Protein AF-X1VXU7-F1 (afdb_monomer)

Structure (mmCIF, N/CA/C/O backbone):
data_AF-X1VXU7-F1
#
_entry.id   AF-X1VXU7-F1
#
loop_
_atom_site.group_PDB
_atom_site.id
_atom_site.type_symbol
_atom_site.label_atom_id
_atom_site.label_alt_id
_atom_site.label_comp_id
_atom_site.label_asym_id
_atom_site.label_entity_id
_atom_site.label_seq_id
_atom_site.pdbx_PDB_ins_code
_atom_site.Cartn_x
_atom_site.Cartn_y
_atom_site.Cartn_z
_atom_site.occupancy
_atom_site.B_iso_or_equiv
_atom_site.auth_seq_id
_atom_site.auth_comp_id
_ato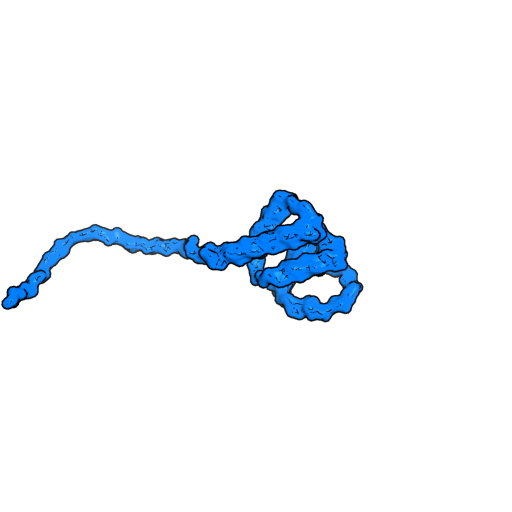m_site.auth_asym_id
_atom_site.auth_atom_id
_atom_site.pdbx_PDB_model_num
ATOM 1 N N . LEU A 1 1 ? -21.742 34.624 68.344 1.00 52.50 1 LEU A N 1
ATOM 2 C CA . LEU A 1 1 ? -20.771 34.185 67.316 1.00 52.50 1 LEU A CA 1
ATOM 3 C C . LEU A 1 1 ? -20.548 35.374 66.380 1.00 52.50 1 LEU A C 1
ATOM 5 O O . LEU A 1 1 ? -21.528 35.995 65.994 1.00 52.50 1 LEU A O 1
ATOM 9 N N . HIS A 1 2 ? -19.289 35.776 66.200 1.00 53.53 2 HIS A N 1
ATOM 10 C CA . HIS A 1 2 ? -18.826 37.089 65.709 1.00 53.53 2 HIS A CA 1
ATOM 11 C C . HIS A 1 2 ? -19.038 37.320 64.182 1.00 53.53 2 HIS A C 1
ATOM 13 O O . HIS A 1 2 ? -19.242 36.341 63.467 1.00 53.53 2 HIS A O 1
ATOM 19 N N . PRO A 1 3 ? -19.029 38.588 63.697 1.00 48.19 3 PRO A N 1
ATOM 20 C CA . PRO A 1 3 ? -19.583 39.028 62.402 1.00 48.19 3 PRO A CA 1
ATOM 21 C C . PRO A 1 3 ? -18.633 38.954 61.186 1.00 48.19 3 PRO A C 1
ATOM 23 O O . PRO A 1 3 ? -17.422 38.803 61.326 1.00 48.19 3 PRO A O 1
ATOM 26 N N . LEU A 1 4 ? -19.231 39.130 59.995 1.00 47.47 4 LEU A N 1
ATOM 27 C CA . LEU A 1 4 ? -18.593 39.347 58.687 1.00 47.47 4 LEU A CA 1
ATOM 28 C C . LEU A 1 4 ? -17.450 40.373 58.747 1.00 47.47 4 LEU A C 1
ATOM 30 O O . LEU A 1 4 ? -17.645 41.504 59.190 1.00 47.47 4 LEU A O 1
ATOM 34 N N . THR A 1 5 ? -16.299 40.000 58.187 1.00 54.25 5 THR A N 1
ATOM 35 C CA . THR A 1 5 ? -15.295 40.942 57.690 1.00 54.25 5 THR A CA 1
ATOM 36 C C . THR A 1 5 ? -14.653 40.375 56.424 1.00 54.25 5 THR A C 1
ATOM 38 O O . THR A 1 5 ? -14.038 39.312 56.429 1.00 54.25 5 THR A O 1
ATOM 41 N N . THR A 1 6 ? -14.844 41.074 55.313 1.00 55.06 6 THR A N 1
ATOM 42 C CA . THR A 1 6 ? -13.842 41.174 54.244 1.00 55.06 6 THR A CA 1
ATOM 43 C C . THR A 1 6 ? -13.079 42.466 54.510 1.00 55.06 6 THR A C 1
ATOM 45 O O . THR A 1 6 ? -13.725 43.431 54.935 1.00 55.06 6 THR A O 1
ATOM 48 N N .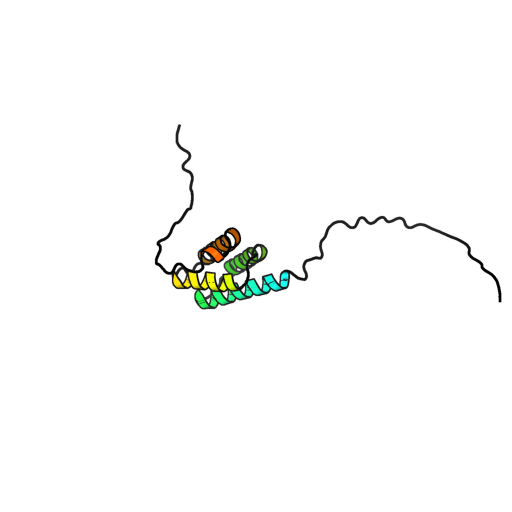 PRO A 1 7 ? -11.764 42.549 54.238 1.00 49.19 7 PRO A N 1
ATOM 49 C CA . PRO A 1 7 ? -11.399 43.365 53.069 1.00 49.19 7 PRO A CA 1
ATOM 50 C C . PRO A 1 7 ? -10.060 43.031 52.354 1.00 49.19 7 PRO A C 1
ATOM 52 O O . PRO A 1 7 ? -9.087 42.630 52.983 1.00 49.19 7 PRO A O 1
ATOM 55 N N . THR A 1 8 ? -10.035 43.375 51.052 1.00 37.12 8 THR A N 1
ATOM 56 C CA . THR A 1 8 ? -8.934 44.051 50.306 1.00 37.12 8 THR A CA 1
ATOM 57 C C . THR A 1 8 ? -7.739 43.195 49.835 1.00 37.12 8 THR A C 1
ATOM 59 O O . THR A 1 8 ? -6.981 42.672 50.639 1.00 37.12 8 THR A O 1
ATOM 62 N N . THR A 1 9 ? -7.616 42.923 48.519 1.00 48.09 9 THR A N 1
ATOM 63 C CA . THR A 1 9 ? -6.957 43.749 47.457 1.00 48.09 9 THR A CA 1
ATOM 64 C C . THR A 1 9 ? -5.455 43.892 47.713 1.00 48.09 9 THR A C 1
ATOM 66 O O . THR A 1 9 ? -5.072 44.393 48.759 1.00 48.09 9 THR A O 1
ATOM 69 N N . VAL A 1 10 ? -4.569 43.344 46.875 1.00 48.12 10 VAL A N 1
ATOM 70 C CA . VAL A 1 10 ? -3.905 43.904 45.665 1.00 48.12 10 VAL A CA 1
ATOM 71 C C . VAL A 1 10 ? -3.035 42.747 45.098 1.00 48.12 10 VAL A C 1
ATOM 73 O O . VAL A 1 10 ? -2.648 41.890 45.882 1.00 48.12 10 VAL A O 1
ATOM 76 N N . LYS A 1 11 ? -2.617 42.591 43.838 1.00 45.69 11 LYS A N 1
ATOM 77 C CA . LYS A 1 11 ? -2.386 43.445 42.663 1.00 45.69 11 LYS A CA 1
ATOM 78 C C . LYS A 1 11 ? -2.017 42.489 41.510 1.00 45.69 11 LYS A C 1
ATOM 80 O O . LYS A 1 11 ? -1.425 41.451 41.785 1.00 45.69 11 LYS A O 1
ATOM 85 N N . ASP A 1 12 ? -2.341 42.885 40.283 1.00 50.81 12 ASP A N 1
ATOM 86 C CA . ASP A 1 12 ? -1.601 42.622 39.040 1.00 50.81 12 ASP A CA 1
ATOM 87 C C . ASP A 1 12 ? -1.074 41.193 38.792 1.00 50.81 12 ASP A C 1
ATOM 89 O O . ASP A 1 12 ? -0.063 40.795 39.355 1.00 50.81 12 ASP A O 1
ATOM 93 N N . ILE A 1 13 ? -1.697 40.469 37.858 1.00 51.84 13 ILE A N 1
ATOM 94 C CA . ILE A 1 13 ? -1.006 39.890 36.692 1.00 51.84 13 ILE A CA 1
ATOM 95 C C . ILE A 1 13 ? -2.057 39.778 35.585 1.00 51.84 13 ILE A C 1
ATOM 97 O O . ILE A 1 13 ? -2.942 38.922 35.587 1.00 51.84 13 ILE A O 1
ATOM 101 N N . GLU A 1 14 ? -1.953 40.727 34.665 1.00 51.06 14 GLU A N 1
ATOM 102 C CA . GLU A 1 14 ? -2.402 40.611 33.291 1.00 51.06 14 GLU A CA 1
ATOM 103 C C . GLU A 1 14 ? -1.648 39.444 32.644 1.00 51.06 14 GLU A C 1
ATOM 105 O O . GLU A 1 14 ? -0.419 39.412 32.665 1.00 51.06 14 GLU A O 1
ATOM 110 N N . ALA A 1 15 ? -2.375 38.489 32.075 1.00 48.38 15 ALA A N 1
ATOM 111 C CA . ALA A 1 15 ? -1.904 37.701 30.944 1.00 48.38 15 ALA A CA 1
ATOM 112 C C . ALA A 1 15 ? -3.119 37.025 30.310 1.00 48.38 15 ALA A C 1
ATOM 114 O O . ALA A 1 15 ? -3.486 35.895 30.637 1.00 48.38 15 ALA A O 1
ATOM 115 N N . GLU A 1 16 ? -3.751 37.746 29.390 1.00 51.81 16 GLU A N 1
ATOM 116 C CA . GLU A 1 16 ? -4.362 37.103 28.237 1.00 51.81 16 GLU A CA 1
ATOM 117 C C . GLU A 1 16 ? -3.264 36.263 27.577 1.00 51.81 16 GLU A C 1
ATOM 119 O O . GLU A 1 16 ? -2.320 36.797 27.000 1.00 51.81 16 GLU A O 1
ATOM 124 N N . VAL A 1 17 ? -3.340 34.942 27.720 1.00 47.72 17 VAL A N 1
ATOM 125 C CA . VAL A 1 17 ? -2.623 34.050 26.814 1.00 47.72 17 VAL A CA 1
ATOM 126 C C . VAL A 1 17 ? -3.663 33.469 25.881 1.00 47.72 17 VAL A C 1
ATOM 128 O O . VAL A 1 17 ? -4.332 32.476 26.167 1.00 47.72 17 VAL A O 1
ATOM 131 N N . GLU A 1 18 ? -3.794 34.151 24.753 1.00 51.22 18 GLU A N 1
ATOM 132 C CA . GLU A 1 18 ? -4.178 33.565 23.484 1.00 51.22 18 GLU A CA 1
ATOM 133 C C . GLU A 1 18 ? -3.235 32.381 23.214 1.00 51.22 18 GLU A C 1
ATOM 135 O O . GLU A 1 18 ? -2.097 32.550 22.783 1.00 51.22 18 GLU A O 1
ATOM 140 N N . VAL A 1 19 ? -3.661 31.164 23.570 1.00 49.31 19 VAL A N 1
ATOM 141 C CA . VAL A 1 19 ? -2.909 29.953 23.225 1.00 49.31 19 VAL A CA 1
ATOM 142 C C . VAL A 1 19 ? -3.324 29.538 21.822 1.00 49.31 19 VAL A C 1
ATOM 144 O O . VAL A 1 19 ? -4.313 28.834 21.607 1.00 49.31 19 VAL A O 1
ATOM 147 N N . GLU A 1 20 ? -2.535 30.023 20.872 1.00 47.56 20 GLU A N 1
ATOM 148 C CA . GLU A 1 20 ? -2.446 29.551 19.500 1.00 47.56 20 GLU A CA 1
ATOM 149 C C . GLU A 1 20 ? -2.403 28.010 19.407 1.00 47.56 20 GLU A C 1
ATOM 151 O O . GLU A 1 20 ? -1.675 27.326 20.125 1.00 47.56 20 GLU A O 1
ATOM 156 N N . GLY A 1 21 ? -3.136 27.468 18.429 1.00 43.81 21 GLY A N 1
ATOM 157 C CA . GLY A 1 21 ? -2.637 26.366 17.601 1.00 43.81 21 GLY A CA 1
ATOM 158 C C . GLY A 1 21 ? -2.561 24.958 18.208 1.00 43.81 21 GLY A C 1
ATOM 159 O O . GLY A 1 21 ? -1.484 24.411 18.382 1.00 43.81 21 GLY A O 1
ATOM 160 N N . ASN A 1 22 ? -3.715 24.319 18.410 1.00 48.75 22 ASN A N 1
ATOM 161 C CA . ASN A 1 22 ? -4.049 22.926 18.035 1.00 48.75 22 ASN A CA 1
ATOM 162 C C . ASN A 1 22 ? -2.903 21.899 17.750 1.00 48.75 22 ASN A C 1
ATOM 164 O O . ASN A 1 22 ? -2.902 21.265 16.694 1.00 48.75 22 ASN A O 1
ATOM 168 N N . ALA A 1 23 ? -1.957 21.672 18.670 1.00 53.94 23 ALA A N 1
ATOM 169 C CA . ALA A 1 23 ? -0.807 20.775 18.441 1.00 53.94 23 ALA A CA 1
ATOM 170 C C . ALA A 1 23 ? -0.856 19.406 19.160 1.00 53.94 23 ALA A C 1
ATOM 172 O O . ALA A 1 23 ? 0.112 18.654 19.088 1.00 53.94 23 ALA A O 1
ATOM 173 N N . LEU A 1 24 ? -1.950 19.025 19.838 1.00 47.97 24 LEU A N 1
ATOM 174 C CA . LEU A 1 24 ? -1.964 17.832 20.717 1.00 47.97 24 LEU A CA 1
ATOM 175 C C . LEU A 1 24 ? -3.071 16.798 20.432 1.00 47.97 24 LEU A C 1
ATOM 177 O O . LEU A 1 24 ? -3.474 16.052 21.320 1.00 47.97 24 LEU A O 1
ATOM 181 N N . ARG A 1 25 ? -3.550 16.681 19.187 1.00 52.47 25 ARG A N 1
ATOM 182 C CA . ARG A 1 25 ? -4.564 15.668 18.809 1.00 52.47 25 ARG A CA 1
ATOM 183 C C . ARG A 1 25 ? -3.976 14.345 18.264 1.00 52.47 25 ARG A C 1
ATOM 185 O O . ARG A 1 25 ? -4.703 13.552 17.675 1.00 52.47 25 ARG A O 1
ATOM 192 N N . ASN A 1 26 ? -2.683 14.077 18.473 1.00 52.72 26 ASN A N 1
ATOM 193 C CA . ASN A 1 26 ? -1.947 12.971 17.827 1.00 52.72 26 ASN A CA 1
ATOM 194 C C . ASN A 1 26 ? -1.838 11.661 18.638 1.00 52.72 26 ASN A C 1
ATOM 196 O O . ASN A 1 26 ? -1.018 10.811 18.312 1.00 52.72 26 ASN A O 1
ATOM 200 N N . GLY A 1 27 ? -2.664 11.446 19.666 1.00 52.12 27 GLY A N 1
ATOM 201 C CA . GLY A 1 27 ? -2.662 10.174 20.412 1.00 52.12 27 GLY A CA 1
ATOM 202 C C . GLY A 1 27 ? -3.452 9.033 19.751 1.00 52.12 27 GLY A C 1
ATOM 203 O O . GLY A 1 27 ? -3.176 7.868 20.008 1.00 52.12 27 GLY A O 1
ATOM 204 N N . VAL A 1 28 ? -4.439 9.344 18.901 1.00 54.59 28 VAL A N 1
ATOM 205 C CA . VAL A 1 28 ? -5.429 8.350 18.423 1.00 54.59 28 VAL A CA 1
ATOM 206 C C . VAL A 1 28 ? -5.159 7.874 16.990 1.00 54.59 28 VAL A C 1
ATOM 208 O O . VAL A 1 28 ? -5.528 6.761 16.635 1.00 54.59 28 VAL A O 1
ATOM 211 N N . THR A 1 29 ? -4.492 8.676 16.158 1.00 56.28 29 THR A N 1
ATOM 212 C CA . THR A 1 29 ? -4.214 8.333 14.750 1.00 56.28 29 THR A CA 1
ATOM 213 C C . THR A 1 29 ? -2.907 7.562 14.546 1.00 56.28 29 THR A C 1
ATOM 215 O O . THR A 1 29 ? -2.791 6.845 13.554 1.00 56.28 29 THR A O 1
ATOM 218 N N . SER A 1 30 ? -1.945 7.664 15.474 1.00 58.62 30 SER A N 1
ATOM 219 C CA . SER A 1 30 ? -0.641 6.978 15.363 1.00 58.62 30 SER A CA 1
ATOM 220 C C . SER A 1 30 ? -0.783 5.457 15.414 1.00 58.62 30 SER A C 1
ATOM 222 O O . SER A 1 30 ? -0.202 4.754 14.592 1.00 58.62 30 SER A O 1
ATOM 224 N N . VAL A 1 31 ? -1.647 4.956 16.304 1.00 67.19 31 VAL A N 1
ATOM 225 C CA . VAL A 1 31 ? -1.864 3.513 16.508 1.00 67.19 31 VAL A CA 1
ATOM 226 C C . VAL A 1 31 ? -2.326 2.830 15.216 1.00 67.19 31 VAL A C 1
ATOM 228 O O . VAL A 1 31 ? -1.891 1.727 14.891 1.00 67.19 31 VAL A O 1
ATOM 231 N N . THR A 1 32 ? -3.173 3.500 14.434 1.00 82.06 32 THR A N 1
ATOM 232 C CA . THR A 1 32 ? -3.676 2.958 13.168 1.00 82.06 32 THR A CA 1
ATOM 233 C C . THR A 1 32 ? -2.617 2.999 12.066 1.00 82.06 32 THR A C 1
ATOM 235 O O . THR A 1 32 ? -2.527 2.067 11.271 1.00 82.06 32 THR A O 1
ATOM 238 N N . ALA A 1 33 ? -1.798 4.054 12.022 1.00 86.75 33 ALA A N 1
ATOM 239 C CA . ALA A 1 33 ? -0.716 4.193 11.051 1.00 86.75 33 ALA A CA 1
ATOM 240 C C . ALA A 1 33 ? 0.370 3.121 11.254 1.00 86.75 33 ALA A C 1
ATOM 242 O O . ALA A 1 33 ? 0.775 2.452 10.307 1.00 86.75 33 ALA A O 1
ATOM 243 N N . GLU A 1 34 ? 0.799 2.905 12.494 1.00 88.81 34 GLU A N 1
ATOM 244 C CA . GLU A 1 34 ? 1.790 1.879 12.841 1.00 88.81 34 GLU A CA 1
ATOM 245 C C . GLU A 1 34 ? 1.308 0.472 12.463 1.00 88.81 34 GLU A C 1
ATOM 247 O O . GLU A 1 34 ? 2.060 -0.295 11.861 1.00 88.81 34 GLU A O 1
ATOM 252 N N . ALA A 1 35 ? 0.035 0.160 12.733 1.00 90.62 35 ALA A N 1
ATOM 253 C CA . ALA A 1 35 ? -0.574 -1.110 12.343 1.00 90.62 35 ALA A CA 1
ATOM 254 C C . ALA A 1 35 ? -0.620 -1.293 10.817 1.00 90.62 35 ALA A C 1
ATOM 256 O O . ALA A 1 35 ? -0.300 -2.367 10.311 1.00 90.62 35 ALA A O 1
ATOM 257 N N . VAL A 1 36 ? -0.972 -0.240 10.072 1.00 93.00 36 VAL A N 1
ATOM 258 C CA . VAL A 1 36 ? -0.976 -0.254 8.602 1.00 93.00 36 VAL A CA 1
ATOM 259 C C . VAL A 1 36 ? 0.435 -0.454 8.044 1.00 93.00 36 VAL A C 1
ATOM 261 O O . VAL A 1 36 ? 0.625 -1.261 7.136 1.00 93.00 36 VAL A O 1
ATOM 264 N N . LEU A 1 37 ? 1.437 0.232 8.598 1.00 94.19 37 LEU A N 1
ATOM 265 C CA . LEU A 1 37 ? 2.830 0.085 8.180 1.00 94.19 37 LEU A CA 1
ATOM 266 C C . LEU A 1 37 ? 3.347 -1.337 8.431 1.00 94.19 37 LEU A C 1
ATOM 268 O O . LEU A 1 37 ? 3.983 -1.915 7.550 1.00 94.19 37 LEU A O 1
ATOM 272 N N . ALA A 1 38 ? 3.061 -1.891 9.613 1.00 94.00 38 ALA A N 1
ATOM 273 C CA . ALA A 1 38 ? 3.422 -3.260 9.961 1.00 94.00 38 ALA A CA 1
ATOM 274 C C . ALA A 1 38 ? 2.776 -4.269 9.002 1.00 94.00 38 ALA A C 1
ATOM 276 O O . ALA A 1 38 ? 3.455 -5.169 8.516 1.00 94.00 38 ALA A O 1
ATOM 277 N N . GLU A 1 39 ? 1.498 -4.082 8.663 1.00 95.00 39 GLU A N 1
ATOM 278 C CA . GLU A 1 3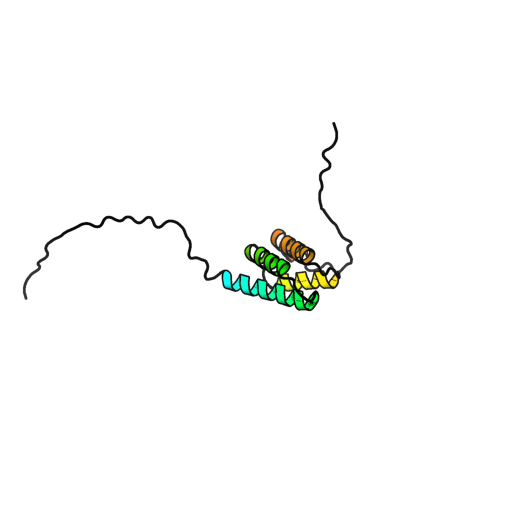9 ? 0.802 -4.949 7.712 1.00 95.00 39 GLU A CA 1
ATOM 279 C C . GLU A 1 39 ? 1.422 -4.882 6.307 1.00 95.00 39 GLU A C 1
ATOM 281 O O . GLU A 1 39 ? 1.671 -5.920 5.696 1.00 95.00 39 GLU A O 1
ATOM 286 N N . ILE A 1 40 ? 1.725 -3.678 5.802 1.00 94.69 40 ILE A N 1
ATOM 287 C CA . ILE A 1 40 ? 2.379 -3.502 4.494 1.00 94.69 40 ILE A CA 1
ATOM 288 C C . ILE A 1 40 ? 3.747 -4.192 4.478 1.00 94.69 40 ILE A C 1
ATOM 290 O O . ILE A 1 40 ? 4.069 -4.880 3.511 1.00 94.69 40 ILE A O 1
ATOM 294 N N . ALA A 1 41 ? 4.550 -4.014 5.531 1.00 94.44 41 ALA A N 1
ATOM 295 C CA . ALA A 1 41 ? 5.871 -4.626 5.632 1.00 94.44 41 ALA A CA 1
ATOM 296 C C . ALA A 1 41 ? 5.778 -6.159 5.670 1.00 94.44 41 ALA A C 1
ATOM 298 O O . ALA A 1 41 ? 6.452 -6.822 4.882 1.00 94.44 41 ALA A O 1
ATOM 299 N N . ASN A 1 42 ? 4.889 -6.709 6.503 1.00 95.00 42 ASN A N 1
ATOM 300 C CA . ASN A 1 42 ? 4.664 -8.150 6.608 1.00 95.00 42 ASN A CA 1
ATOM 301 C C . ASN A 1 42 ? 4.241 -8.751 5.261 1.00 95.00 42 ASN A C 1
ATOM 303 O O . ASN A 1 42 ? 4.867 -9.693 4.778 1.00 95.00 42 ASN A O 1
ATOM 307 N N . LEU A 1 43 ? 3.225 -8.171 4.612 1.00 94.94 43 LEU A N 1
ATOM 308 C CA . LEU A 1 43 ? 2.734 -8.654 3.318 1.00 94.94 43 LEU A CA 1
ATOM 309 C C . LEU A 1 43 ? 3.782 -8.503 2.214 1.00 94.94 43 LEU A C 1
ATOM 311 O O . LEU A 1 43 ? 3.868 -9.352 1.325 1.00 94.94 43 LEU A O 1
ATOM 315 N N . HIS A 1 44 ? 4.591 -7.446 2.252 1.00 94.56 44 HIS A N 1
ATOM 316 C CA . HIS A 1 44 ? 5.684 -7.281 1.306 1.00 94.56 44 HIS A CA 1
ATOM 317 C C . HIS A 1 44 ? 6.737 -8.376 1.477 1.00 94.56 44 HIS A C 1
ATOM 319 O O . HIS A 1 44 ? 7.137 -8.994 0.492 1.00 94.56 44 HIS A O 1
ATOM 325 N N . GLU A 1 45 ? 7.189 -8.627 2.701 1.00 93.31 45 GLU A N 1
ATOM 326 C CA . GLU A 1 45 ? 8.206 -9.644 2.969 1.00 93.31 45 GLU A CA 1
ATOM 327 C C . GLU A 1 45 ? 7.709 -11.054 2.642 1.00 93.31 45 GLU A C 1
ATOM 329 O O . GLU A 1 45 ? 8.438 -11.820 2.009 1.00 93.31 45 GLU A O 1
ATOM 334 N N . GLU A 1 46 ? 6.452 -11.364 2.968 1.00 93.56 46 GLU A N 1
ATOM 335 C CA . GLU A 1 46 ? 5.821 -12.651 2.661 1.00 93.56 46 GLU A CA 1
ATOM 336 C C . GLU A 1 46 ? 5.700 -12.899 1.147 1.00 93.56 46 GLU A C 1
ATOM 338 O O . GLU A 1 46 ? 5.986 -13.996 0.667 1.00 93.56 46 GLU A O 1
ATOM 343 N N . ASN A 1 47 ? 5.303 -11.883 0.371 1.00 92.25 47 ASN A N 1
ATOM 344 C CA . ASN A 1 47 ? 4.964 -12.065 -1.044 1.00 92.25 47 ASN A CA 1
ATOM 345 C C . ASN A 1 47 ? 6.102 -11.706 -2.012 1.00 92.25 47 ASN A C 1
ATOM 347 O O . ASN A 1 47 ? 6.254 -12.326 -3.072 1.00 92.25 47 ASN A O 1
ATOM 351 N N . PHE A 1 48 ? 6.872 -10.663 -1.704 1.00 90.31 48 PHE A N 1
ATOM 352 C CA . PHE A 1 48 ? 7.883 -10.077 -2.594 1.00 90.31 48 PHE A CA 1
ATOM 353 C C . PHE A 1 48 ? 9.316 -10.314 -2.098 1.00 90.31 48 PHE A C 1
ATOM 355 O O . PHE A 1 48 ? 10.249 -10.210 -2.897 1.00 90.31 48 PHE A O 1
ATOM 362 N N . GLY A 1 49 ? 9.492 -10.701 -0.832 1.00 88.12 49 GLY A N 1
ATOM 363 C CA . GLY A 1 49 ? 10.788 -10.972 -0.219 1.00 88.12 49 GLY A CA 1
ATOM 364 C C . GLY A 1 49 ? 11.422 -9.731 0.411 1.00 88.12 49 GLY A C 1
ATOM 365 O O . GLY A 1 49 ? 10.737 -8.776 0.778 1.00 88.12 49 GLY A O 1
ATOM 366 N N . ILE A 1 50 ? 12.753 -9.760 0.552 1.00 86.94 50 ILE A N 1
ATOM 367 C CA . ILE A 1 50 ? 13.519 -8.785 1.344 1.00 86.94 50 ILE A CA 1
ATOM 368 C C . ILE A 1 50 ? 13.197 -7.344 0.927 1.00 86.94 50 ILE A C 1
ATOM 370 O O . ILE A 1 50 ? 13.389 -6.944 -0.224 1.00 86.94 50 ILE A O 1
ATOM 374 N N . MET A 1 51 ? 12.749 -6.551 1.900 1.00 88.25 51 MET A N 1
ATOM 375 C CA . MET A 1 51 ? 12.489 -5.127 1.737 1.00 88.25 51 MET A CA 1
ATOM 376 C C . MET A 1 51 ? 13.787 -4.312 1.830 1.00 88.25 51 MET A C 1
ATOM 378 O O . MET A 1 51 ? 14.644 -4.556 2.678 1.00 88.25 51 MET A O 1
ATOM 382 N N . THR A 1 52 ? 13.924 -3.293 0.977 1.00 90.50 52 THR A N 1
ATOM 383 C CA . THR A 1 52 ? 15.033 -2.332 1.060 1.00 90.50 52 THR A CA 1
ATOM 384 C C . THR A 1 52 ? 14.690 -1.160 1.990 1.00 90.50 52 THR A C 1
ATOM 386 O O . THR A 1 52 ? 13.522 -0.772 2.075 1.00 90.50 52 THR A O 1
ATOM 389 N N . PRO A 1 53 ? 15.681 -0.512 2.635 1.00 89.50 53 PRO A N 1
ATOM 390 C CA . PRO A 1 53 ? 15.427 0.637 3.512 1.00 89.50 53 PRO A CA 1
ATOM 391 C C . PRO A 1 53 ? 14.681 1.791 2.824 1.00 89.50 53 PRO A C 1
ATOM 393 O O . PRO A 1 53 ? 13.777 2.380 3.403 1.00 89.50 53 PRO A O 1
ATOM 396 N N . ILE A 1 54 ? 14.997 2.069 1.554 1.00 92.69 54 ILE A N 1
ATOM 397 C CA . ILE A 1 54 ? 14.320 3.106 0.751 1.00 92.69 54 ILE A CA 1
ATOM 398 C C . ILE A 1 54 ? 12.831 2.791 0.585 1.00 92.69 54 ILE A C 1
ATOM 400 O O . ILE A 1 54 ? 11.998 3.694 0.557 1.00 92.69 54 ILE A O 1
ATOM 404 N N . LEU A 1 55 ? 12.487 1.511 0.453 1.00 91.50 55 LEU A N 1
ATOM 405 C CA . LEU A 1 55 ? 11.103 1.095 0.309 1.00 91.50 55 LEU A CA 1
ATOM 406 C C . LEU A 1 55 ? 10.334 1.221 1.631 1.00 91.50 55 LEU A C 1
ATOM 408 O O . LEU A 1 55 ? 9.185 1.650 1.618 1.00 91.50 55 LEU A O 1
ATOM 412 N N . SER A 1 56 ? 10.992 0.958 2.763 1.00 91.38 56 SER A N 1
ATOM 413 C CA . SER A 1 56 ? 10.419 1.195 4.093 1.00 91.38 56 SER A CA 1
ATOM 414 C C . SER A 1 56 ? 10.026 2.663 4.298 1.00 91.38 56 SER A C 1
ATOM 416 O O . SER A 1 56 ? 8.933 2.945 4.789 1.00 91.38 56 SER A O 1
ATOM 418 N N . GLU A 1 57 ? 10.867 3.607 3.860 1.00 93.69 57 GLU A N 1
ATOM 419 C CA . GLU A 1 57 ? 10.533 5.038 3.914 1.00 93.69 57 GLU A CA 1
ATOM 420 C C . GLU A 1 57 ? 9.303 5.372 3.057 1.00 93.69 57 GLU A C 1
ATOM 422 O O . GLU A 1 57 ? 8.403 6.073 3.517 1.00 93.69 57 GLU A O 1
ATOM 427 N N . LYS A 1 58 ? 9.188 4.784 1.858 1.00 93.81 58 LYS A N 1
ATOM 428 C CA . LYS A 1 58 ? 7.994 4.955 1.013 1.00 93.81 58 LYS A CA 1
ATOM 429 C C . LYS A 1 58 ? 6.723 4.458 1.690 1.00 93.81 58 LYS A C 1
ATOM 431 O O . LYS A 1 58 ? 5.689 5.109 1.584 1.00 93.81 58 LYS A O 1
ATOM 436 N N . PHE A 1 59 ? 6.789 3.334 2.401 1.00 94.38 59 PHE A N 1
ATOM 437 C CA . PHE A 1 59 ? 5.634 2.836 3.143 1.00 94.38 59 PHE A CA 1
ATOM 438 C C . PHE A 1 59 ? 5.230 3.825 4.235 1.00 94.38 59 PHE A C 1
ATOM 440 O O . PHE A 1 59 ? 4.056 4.170 4.326 1.00 94.38 59 PHE A O 1
ATOM 447 N N . LYS A 1 60 ? 6.192 4.349 5.009 1.00 92.62 60 LYS A N 1
ATOM 448 C CA . LYS A 1 60 ? 5.924 5.372 6.035 1.00 92.62 60 LYS A CA 1
ATOM 449 C C . LYS A 1 60 ? 5.246 6.604 5.443 1.00 92.62 60 LYS A C 1
ATOM 451 O O . LYS A 1 60 ? 4.310 7.125 6.045 1.00 92.62 60 LYS A O 1
ATOM 456 N N . ASP A 1 61 ? 5.700 7.069 4.284 1.00 93.62 61 ASP A N 1
ATOM 457 C CA . ASP A 1 61 ? 5.102 8.221 3.607 1.00 93.62 61 ASP A CA 1
ATOM 458 C C . ASP A 1 61 ? 3.689 7.933 3.098 1.00 93.62 61 ASP A C 1
ATOM 460 O O . ASP A 1 61 ? 2.789 8.756 3.287 1.00 93.62 61 ASP A O 1
ATOM 464 N N . PHE A 1 62 ? 3.465 6.745 2.537 1.00 93.50 62 PHE A N 1
ATOM 465 C CA . PHE A 1 62 ? 2.145 6.305 2.099 1.00 93.50 62 PHE A CA 1
ATOM 466 C C . PHE A 1 62 ? 1.149 6.239 3.268 1.00 93.50 62 PHE A C 1
ATOM 468 O O . PHE A 1 62 ? 0.061 6.813 3.200 1.00 93.50 62 PHE A O 1
ATOM 475 N N . VAL A 1 63 ? 1.541 5.619 4.387 1.00 92.81 63 VAL A N 1
ATOM 476 C CA . VAL A 1 63 ? 0.695 5.450 5.580 1.00 92.81 63 VAL A CA 1
ATOM 477 C C . VAL A 1 63 ? 0.192 6.786 6.143 1.00 92.81 63 VAL A C 1
ATOM 479 O O . VAL A 1 63 ? -0.955 6.864 6.582 1.00 92.81 63 VAL A O 1
ATOM 482 N N . LYS A 1 64 ? 0.999 7.857 6.106 1.00 90.69 64 LYS A N 1
ATOM 483 C CA . LYS A 1 64 ? 0.590 9.198 6.586 1.00 90.69 64 LYS A CA 1
ATOM 484 C C . LYS A 1 64 ? -0.664 9.710 5.865 1.00 90.69 64 LYS A C 1
ATOM 486 O O . LYS A 1 64 ? -1.526 10.368 6.461 1.00 90.69 64 LYS A O 1
ATOM 491 N N . ASN A 1 65 ? -0.767 9.401 4.577 1.00 90.38 65 ASN A N 1
ATOM 492 C CA . ASN A 1 65 ? -1.845 9.864 3.708 1.00 90.38 65 ASN A CA 1
ATOM 493 C C . ASN A 1 65 ? -2.945 8.821 3.521 1.00 90.38 65 ASN A C 1
ATOM 495 O O . ASN A 1 65 ? -4.042 9.174 3.096 1.00 90.38 65 ASN A O 1
ATOM 499 N N . TYR A 1 66 ? -2.686 7.572 3.903 1.00 90.94 66 TYR A N 1
ATOM 500 C CA . TYR A 1 66 ? -3.643 6.490 3.788 1.00 90.94 66 TYR A CA 1
ATOM 501 C C . TYR A 1 66 ? -4.893 6.739 4.648 1.00 90.94 66 TYR A C 1
ATOM 503 O O . TYR A 1 66 ? -4.812 7.181 5.801 1.00 90.94 66 TYR A O 1
ATOM 511 N N . ARG A 1 67 ? -6.073 6.494 4.072 1.00 89.19 67 ARG A N 1
ATOM 512 C CA . ARG A 1 67 ? -7.384 6.649 4.738 1.00 89.19 67 ARG A CA 1
ATOM 513 C C . ARG A 1 67 ? -8.262 5.394 4.674 1.00 89.19 67 ARG A C 1
ATOM 515 O O . ARG A 1 67 ? -9.375 5.416 5.192 1.00 89.19 67 ARG A O 1
ATOM 522 N N . GLY A 1 68 ? -7.792 4.322 4.036 1.00 86.88 68 GLY A N 1
ATOM 523 C CA . GLY A 1 68 ? -8.545 3.075 3.896 1.00 86.88 68 GLY A CA 1
ATOM 524 C C . GLY A 1 68 ? -8.455 2.153 5.125 1.00 86.88 68 GLY A C 1
ATOM 525 O O . GLY A 1 68 ? -7.583 2.323 5.977 1.00 86.88 68 GLY A O 1
ATOM 526 N N . PRO A 1 69 ? -9.337 1.145 5.236 1.00 89.88 69 PRO A N 1
ATOM 527 C CA . PRO A 1 69 ? -9.203 0.063 6.210 1.00 89.88 69 PRO A CA 1
ATOM 528 C C . PRO A 1 69 ? -8.021 -0.865 5.879 1.00 89.88 69 PRO A C 1
ATOM 530 O O . PRO A 1 69 ? -7.549 -0.924 4.744 1.00 89.88 69 PRO A O 1
ATOM 533 N N . ILE A 1 70 ? -7.563 -1.636 6.868 1.00 88.88 70 ILE A N 1
ATOM 534 C CA . ILE A 1 70 ? -6.442 -2.584 6.717 1.00 88.88 70 ILE A CA 1
ATOM 535 C C . ILE A 1 70 ? -6.750 -3.688 5.694 1.00 88.88 70 ILE A C 1
ATOM 537 O O . ILE A 1 70 ? -5.860 -4.108 4.961 1.00 88.88 70 ILE A O 1
ATOM 541 N N . ASP A 1 71 ? -8.005 -4.124 5.579 1.00 90.06 71 ASP A N 1
ATOM 542 C CA . ASP A 1 71 ? -8.380 -5.204 4.654 1.00 90.06 71 ASP A CA 1
ATOM 543 C C . ASP A 1 71 ? -8.096 -4.859 3.185 1.00 90.06 71 ASP A C 1
ATOM 545 O O . ASP A 1 71 ? -7.780 -5.735 2.384 1.00 90.06 71 ASP A O 1
ATOM 549 N N . TRP A 1 72 ? -8.126 -3.570 2.832 1.00 92.94 72 TRP A N 1
ATOM 550 C CA . TRP A 1 72 ? -7.745 -3.117 1.493 1.00 92.94 72 TRP A CA 1
ATOM 551 C C . TRP A 1 72 ? -6.266 -3.393 1.203 1.00 92.94 72 TRP A C 1
ATOM 553 O O . TRP A 1 72 ? -5.901 -3.705 0.079 1.00 92.94 72 TRP A O 1
ATOM 563 N N . ILE A 1 73 ? -5.400 -3.341 2.210 1.00 93.62 73 ILE A N 1
ATOM 564 C CA . ILE A 1 73 ? -3.976 -3.630 2.028 1.00 93.62 73 ILE A CA 1
ATOM 565 C C . ILE A 1 73 ? -3.800 -5.098 1.656 1.00 93.62 73 ILE A C 1
ATOM 567 O O . ILE A 1 73 ? -3.204 -5.403 0.625 1.00 93.62 73 ILE A O 1
ATOM 571 N N . LYS A 1 74 ? -4.406 -5.999 2.434 1.00 93.12 74 LYS A N 1
ATOM 572 C CA . LYS A 1 74 ? -4.384 -7.445 2.169 1.00 93.12 74 LYS A CA 1
ATOM 573 C C . LYS A 1 74 ? -4.862 -7.770 0.760 1.00 93.12 74 LYS A C 1
ATOM 575 O O . LYS A 1 74 ? -4.228 -8.540 0.042 1.00 93.12 74 LYS A O 1
ATOM 580 N N . GLU A 1 75 ? -5.958 -7.149 0.345 1.00 92.25 75 GLU A N 1
ATOM 581 C CA . GLU A 1 75 ? -6.538 -7.389 -0.974 1.00 92.25 75 GLU A CA 1
ATOM 582 C C . GLU A 1 75 ? -5.713 -6.796 -2.112 1.00 92.25 75 GLU A C 1
ATOM 584 O O . GLU A 1 75 ? -5.551 -7.455 -3.137 1.00 92.25 75 GLU A O 1
ATOM 589 N N . ALA A 1 76 ? -5.135 -5.607 -1.937 1.00 93.25 76 ALA A N 1
ATOM 590 C CA . ALA A 1 76 ? -4.260 -5.013 -2.942 1.00 93.25 76 ALA A CA 1
ATOM 591 C C . ALA A 1 76 ? -2.995 -5.861 -3.157 1.00 93.25 76 ALA A C 1
ATOM 593 O O . ALA A 1 76 ? -2.569 -6.072 -4.295 1.00 93.25 76 ALA A O 1
ATOM 594 N N . PHE A 1 77 ? -2.421 -6.411 -2.081 1.00 94.62 77 PHE A N 1
ATOM 595 C CA . PHE A 1 77 ? -1.320 -7.370 -2.186 1.00 94.62 77 PHE A CA 1
ATOM 596 C C . PHE A 1 77 ? -1.757 -8.671 -2.870 1.00 94.62 77 PHE A C 1
ATOM 598 O O . PHE A 1 77 ? -1.058 -9.145 -3.766 1.00 94.62 77 PHE A O 1
ATOM 605 N N . ALA A 1 78 ? -2.924 -9.221 -2.525 1.00 93.06 78 ALA A N 1
ATOM 606 C CA . ALA A 1 78 ? -3.459 -10.412 -3.186 1.00 93.06 78 ALA A CA 1
ATOM 607 C C . ALA A 1 78 ? -3.681 -10.192 -4.696 1.00 93.06 78 ALA A C 1
ATOM 609 O O . ALA A 1 78 ? -3.369 -11.072 -5.505 1.00 93.06 78 ALA A O 1
ATOM 610 N N . GLU A 1 79 ? -4.163 -9.013 -5.098 1.00 91.62 79 GLU A N 1
ATOM 611 C CA . GLU A 1 79 ? -4.323 -8.634 -6.504 1.00 91.62 79 GLU A CA 1
ATOM 612 C C . GLU A 1 79 ? -2.965 -8.504 -7.211 1.00 91.62 79 GLU A C 1
ATOM 614 O O . GLU A 1 79 ? -2.791 -9.016 -8.320 1.00 91.62 79 GLU A O 1
ATOM 619 N N . ALA A 1 80 ? -1.960 -7.915 -6.559 1.00 92.81 80 ALA A N 1
ATOM 620 C CA . ALA A 1 80 ? -0.597 -7.842 -7.082 1.00 92.81 80 ALA A CA 1
ATOM 621 C C . ALA A 1 80 ? 0.033 -9.228 -7.300 1.00 92.81 80 ALA A C 1
ATOM 623 O O . ALA A 1 80 ? 0.611 -9.489 -8.359 1.00 92.81 80 ALA A O 1
ATOM 624 N N . VAL A 1 81 ? -0.124 -10.140 -6.337 1.00 92.88 81 VAL A N 1
ATOM 625 C CA . VAL A 1 81 ? 0.370 -11.523 -6.423 1.00 92.88 81 VAL A CA 1
ATOM 626 C C . VAL A 1 81 ? -0.349 -12.299 -7.521 1.00 92.88 81 VAL A C 1
ATOM 628 O O . VAL A 1 81 ? 0.307 -12.955 -8.328 1.00 92.88 81 VAL A O 1
ATOM 631 N N . SER A 1 82 ? -1.676 -12.173 -7.607 1.00 91.69 82 SER A N 1
ATOM 632 C CA . SER A 1 82 ? -2.491 -12.847 -8.629 1.00 91.69 82 SER A CA 1
ATOM 633 C C . SER A 1 82 ? -2.125 -12.405 -10.047 1.00 91.69 82 SER A C 1
ATOM 635 O O . SER A 1 82 ? -2.115 -13.218 -10.969 1.00 91.69 82 SER A O 1
ATOM 637 N N . ASN A 1 83 ? -1.765 -11.130 -10.220 1.00 90.88 83 ASN A N 1
ATOM 638 C CA . ASN A 1 83 ? -1.266 -10.590 -11.487 1.00 90.88 83 ASN A CA 1
ATOM 639 C C . ASN A 1 83 ? 0.244 -10.827 -11.702 1.00 90.88 83 ASN A C 1
ATOM 641 O O . ASN A 1 83 ? 0.786 -10.431 -12.734 1.00 90.88 83 ASN A O 1
ATOM 645 N N . ASN A 1 84 ? 0.936 -11.459 -10.747 1.00 92.94 84 ASN A N 1
ATOM 646 C CA . ASN A 1 84 ? 2.388 -11.654 -10.725 1.00 92.94 84 ASN A CA 1
ATOM 647 C C . ASN A 1 84 ? 3.196 -10.341 -10.851 1.00 92.94 84 ASN A C 1
ATOM 649 O O . ASN A 1 84 ? 4.308 -10.318 -11.384 1.00 92.94 84 ASN A O 1
ATOM 653 N N . VAL A 1 85 ? 2.650 -9.229 -10.349 1.00 93.25 85 VAL A N 1
ATOM 654 C CA . VAL A 1 85 ? 3.301 -7.912 -10.338 1.00 93.25 85 VAL A CA 1
ATOM 655 C C . VAL A 1 85 ? 3.818 -7.614 -8.934 1.00 93.25 85 VAL A C 1
ATOM 657 O O . VAL A 1 85 ? 3.166 -6.968 -8.121 1.00 93.25 85 VAL A O 1
ATOM 660 N N . ARG A 1 86 ? 5.046 -8.058 -8.650 1.00 91.56 86 ARG A N 1
ATOM 661 C CA . ARG A 1 86 ? 5.717 -7.878 -7.349 1.00 91.56 86 ARG A CA 1
ATOM 662 C C . ARG A 1 86 ? 6.388 -6.512 -7.220 1.00 91.56 86 ARG A C 1
ATOM 664 O O . ARG A 1 86 ? 7.602 -6.408 -7.062 1.00 91.56 86 ARG A O 1
ATOM 671 N N . LYS A 1 87 ? 5.614 -5.443 -7.404 1.00 91.06 87 LYS A N 1
ATOM 672 C CA . LYS A 1 87 ? 6.107 -4.062 -7.346 1.00 91.06 87 LYS A CA 1
ATOM 673 C C . LYS A 1 87 ? 5.223 -3.249 -6.418 1.00 91.06 87 LYS A C 1
ATOM 675 O O . LYS A 1 87 ? 4.027 -3.151 -6.665 1.00 91.06 87 LYS A O 1
ATOM 680 N N . TRP A 1 88 ? 5.825 -2.591 -5.426 1.00 94.38 88 TRP A N 1
ATOM 681 C CA . TRP A 1 88 ? 5.097 -1.687 -4.530 1.00 94.38 88 TRP A CA 1
ATOM 682 C C . TRP A 1 88 ? 4.267 -0.648 -5.287 1.00 94.38 88 TRP A C 1
ATOM 684 O O . TRP A 1 88 ? 3.093 -0.500 -4.996 1.00 94.38 88 TRP A O 1
ATOM 694 N N . ALA A 1 89 ? 4.828 -0.018 -6.324 1.00 93.25 89 ALA A N 1
ATOM 695 C CA . ALA A 1 89 ? 4.112 0.980 -7.125 1.00 93.25 89 ALA A CA 1
ATOM 696 C C . ALA A 1 89 ? 2.795 0.454 -7.737 1.00 93.25 89 ALA A C 1
ATOM 698 O O . ALA A 1 89 ? 1.891 1.232 -8.017 1.00 93.25 89 ALA A O 1
ATOM 699 N N . TYR A 1 90 ? 2.681 -0.861 -7.958 1.00 94.56 90 TYR A N 1
ATOM 700 C CA . TYR A 1 90 ? 1.436 -1.475 -8.417 1.00 94.56 90 TYR A CA 1
ATOM 701 C C . TYR A 1 90 ? 0.411 -1.590 -7.282 1.00 94.56 90 TYR A C 1
ATOM 703 O O . TYR A 1 90 ? -0.745 -1.224 -7.468 1.00 94.56 90 TYR A O 1
ATOM 711 N N . VAL A 1 91 ? 0.846 -2.037 -6.100 1.00 94.81 91 VAL A N 1
ATOM 712 C CA . VAL A 1 91 ? 0.015 -2.096 -4.885 1.00 94.81 91 VAL A CA 1
ATOM 713 C C . VAL A 1 91 ? -0.467 -0.696 -4.490 1.00 94.81 91 VAL A C 1
ATOM 715 O O . VAL A 1 91 ? -1.652 -0.496 -4.248 1.00 94.81 91 VAL A O 1
ATOM 718 N N . GLU A 1 92 ? 0.436 0.282 -4.495 1.00 94.75 92 GLU A N 1
ATOM 719 C CA . GLU A 1 92 ? 0.156 1.693 -4.218 1.00 94.75 92 GLU A CA 1
ATOM 720 C C . GLU A 1 92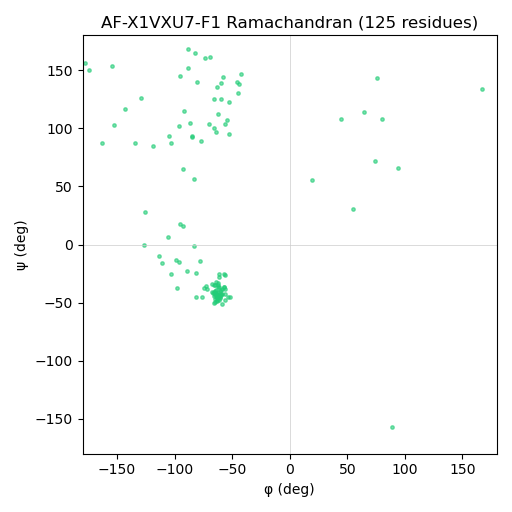 ? -0.925 2.244 -5.156 1.00 94.75 92 GLU A C 1
ATOM 722 O O . GLU A 1 92 ? -1.919 2.791 -4.689 1.00 94.75 92 GLU A O 1
ATOM 727 N N . ALA A 1 93 ? -0.811 1.996 -6.465 1.00 94.62 93 ALA A N 1
ATOM 728 C CA . ALA A 1 93 ? -1.812 2.431 -7.439 1.00 94.62 93 ALA A CA 1
ATOM 729 C C . ALA A 1 93 ? -3.201 1.803 -7.208 1.00 94.62 93 ALA A C 1
ATOM 731 O O . ALA A 1 93 ? -4.217 2.471 -7.410 1.00 94.62 93 ALA A O 1
ATOM 732 N N . ILE A 1 94 ? -3.264 0.534 -6.783 1.00 93.12 94 ILE A N 1
ATOM 733 C CA . ILE A 1 94 ? -4.529 -0.123 -6.415 1.00 93.12 94 ILE A CA 1
ATOM 734 C C . ILE A 1 94 ? -5.151 0.584 -5.206 1.00 93.12 94 ILE A C 1
ATOM 736 O O . ILE A 1 94 ? -6.330 0.944 -5.235 1.00 93.12 94 ILE A O 1
ATOM 740 N N . LEU A 1 95 ? -4.355 0.828 -4.164 1.00 93.25 95 LEU A N 1
ATOM 741 C CA . LEU A 1 95 ? -4.822 1.466 -2.936 1.00 93.25 95 LEU A CA 1
ATOM 742 C C . LEU A 1 95 ? -5.247 2.921 -3.164 1.00 93.25 95 LEU A C 1
ATOM 744 O O . LEU A 1 95 ? -6.276 3.344 -2.638 1.00 93.25 95 LEU A O 1
ATOM 748 N N . ASP A 1 96 ? -4.512 3.686 -3.967 1.00 92.50 96 ASP A N 1
ATOM 749 C CA . ASP A 1 96 ? -4.881 5.054 -4.345 1.00 92.50 96 ASP A CA 1
ATOM 750 C C . ASP A 1 96 ? -6.209 5.090 -5.093 1.00 92.50 96 ASP A C 1
ATOM 752 O O . ASP A 1 96 ? -7.087 5.900 -4.782 1.00 92.50 96 ASP A O 1
ATOM 756 N N . ARG A 1 97 ? -6.397 4.163 -6.035 1.00 91.25 97 ARG A N 1
ATOM 757 C CA . ARG A 1 97 ? -7.655 4.036 -6.766 1.00 91.25 97 ARG A CA 1
ATOM 758 C C . ARG A 1 97 ? -8.821 3.724 -5.829 1.00 91.25 97 ARG A C 1
ATOM 760 O O . ARG A 1 97 ? -9.876 4.343 -5.949 1.00 91.25 97 ARG A O 1
ATOM 767 N N . TRP A 1 98 ? -8.644 2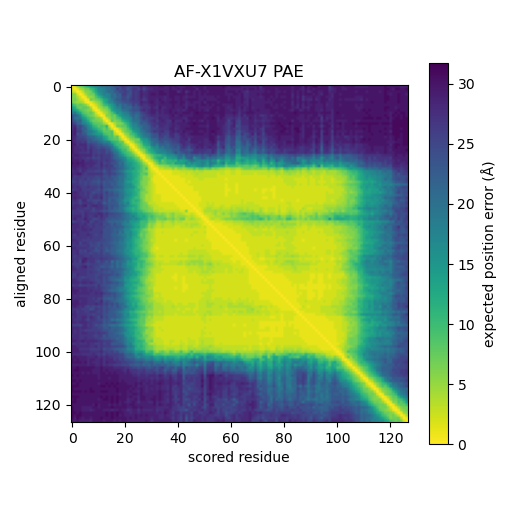.809 -4.877 1.00 92.25 98 TRP A N 1
ATOM 768 C CA . TRP A 1 98 ? -9.695 2.465 -3.911 1.00 92.25 98 TRP A CA 1
ATOM 769 C C . TRP A 1 98 ? -1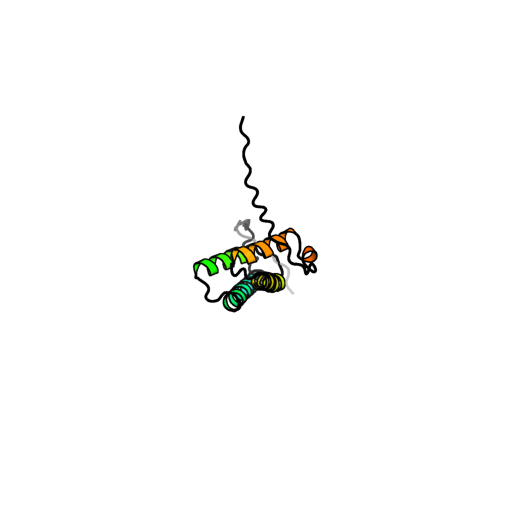0.015 3.604 -2.946 1.00 92.25 98 TRP A C 1
ATOM 771 O O . TRP A 1 98 ? -11.180 3.783 -2.596 1.00 92.25 98 TRP A O 1
ATOM 781 N N . GLN A 1 99 ? -9.023 4.410 -2.562 1.00 88.25 99 GLN A N 1
ATOM 782 C CA . GLN A 1 99 ? -9.240 5.610 -1.749 1.00 88.25 99 GLN A CA 1
ATOM 783 C C . GLN A 1 99 ? -10.043 6.687 -2.488 1.00 88.25 99 GLN A C 1
ATOM 785 O O . GLN A 1 99 ? -10.844 7.377 -1.862 1.00 88.25 99 GLN A O 1
ATOM 790 N N . GLN A 1 100 ? -9.865 6.817 -3.806 1.00 87.69 100 GLN A N 1
ATOM 791 C CA . GLN A 1 100 ? -10.579 7.804 -4.624 1.00 87.69 100 GLN A CA 1
ATOM 792 C C . GLN A 1 100 ? -11.986 7.345 -5.025 1.00 87.69 100 GLN A C 1
ATOM 794 O O . GLN A 1 100 ? -12.937 8.121 -4.969 1.00 87.69 100 GLN A O 1
ATOM 799 N N . GLU A 1 101 ? -12.127 6.093 -5.466 1.00 83.75 101 GLU A N 1
ATOM 800 C CA . GLU A 1 101 ? -13.369 5.577 -6.057 1.00 83.75 101 GLU A CA 1
ATOM 801 C C . GLU A 1 101 ? -14.265 4.821 -5.060 1.00 83.75 101 GLU A C 1
ATOM 803 O O . GLU A 1 101 ? -15.439 4.582 -5.364 1.00 83.75 101 GLU A O 1
ATOM 808 N N . GLY A 1 102 ? -13.722 4.435 -3.899 1.00 77.25 102 GLY A N 1
ATOM 809 C CA . GLY A 1 102 ? -14.318 3.468 -2.977 1.00 77.25 102 GLY A CA 1
ATOM 810 C C . GLY A 1 102 ? -14.163 2.017 -3.464 1.00 77.25 102 GLY A C 1
ATOM 811 O O . GLY A 1 102 ? -14.269 1.720 -4.655 1.00 77.25 102 GLY A O 1
ATOM 812 N N . ARG A 1 103 ? -13.946 1.072 -2.536 1.00 70.19 103 ARG A N 1
ATOM 813 C CA . ARG A 1 103 ? -13.704 -0.357 -2.852 1.00 70.19 103 ARG A CA 1
ATOM 814 C C . ARG A 1 103 ? -14.856 -1.061 -3.585 1.00 70.19 103 ARG A C 1
ATOM 816 O O . ARG A 1 103 ? -14.624 -2.029 -4.309 1.00 70.19 103 ARG A O 1
ATOM 823 N N . GLU A 1 104 ? -16.094 -0.591 -3.428 1.00 61.50 104 GLU A N 1
ATOM 824 C CA . GLU A 1 104 ? -17.304 -1.285 -3.904 1.00 61.50 104 GLU A CA 1
ATOM 825 C C . GLU A 1 104 ? -17.307 -1.581 -5.413 1.00 61.50 104 GLU A C 1
ATOM 827 O O . GLU A 1 104 ? -17.921 -2.548 -5.857 1.00 61.50 104 GLU A O 1
ATOM 832 N N . LYS A 1 105 ? -16.568 -0.809 -6.218 1.00 55.19 105 LYS A N 1
ATOM 833 C CA . LYS A 1 105 ? -16.536 -0.995 -7.675 1.00 55.19 105 LYS A CA 1
ATOM 834 C C . LYS A 1 105 ? -15.663 -2.161 -8.143 1.00 55.19 105 LYS A C 1
ATOM 836 O O . LYS A 1 105 ? -15.714 -2.486 -9.326 1.00 55.19 105 LYS A O 1
ATOM 841 N N . HIS A 1 106 ? -14.803 -2.725 -7.292 1.00 54.84 106 HIS A N 1
ATOM 842 C CA . HIS A 1 106 ? -13.814 -3.739 -7.710 1.00 54.84 106 HIS A CA 1
ATOM 843 C C . HIS A 1 106 ? -14.085 -5.124 -7.113 1.00 54.84 106 HIS A C 1
ATOM 845 O O . HIS A 1 106 ? -13.538 -6.124 -7.580 1.00 54.84 106 HIS A O 1
ATOM 851 N N . GLY A 1 107 ? -15.020 -5.218 -6.164 1.00 50.19 107 GLY A N 1
ATOM 852 C CA . GLY A 1 107 ? -15.589 -6.487 -5.738 1.00 50.19 107 GLY A CA 1
ATOM 853 C C . GLY A 1 107 ? -16.473 -7.067 -6.842 1.00 50.19 107 GLY A C 1
ATOM 854 O O . GLY A 1 107 ? -17.614 -6.651 -7.002 1.00 50.19 107 GLY A O 1
ATOM 855 N N . ARG A 1 108 ? -15.960 -8.079 -7.552 1.00 45.66 108 ARG A N 1
ATOM 856 C CA . ARG A 1 108 ? -16.645 -8.930 -8.554 1.00 45.66 108 ARG A CA 1
ATOM 857 C C . ARG A 1 108 ? -16.525 -8.510 -10.019 1.00 45.66 108 ARG A C 1
ATOM 859 O O . ARG A 1 108 ? -17.529 -8.324 -10.700 1.00 45.66 108 ARG A O 1
ATOM 866 N N . ARG A 1 109 ? -15.311 -8.563 -10.571 1.00 46.75 109 ARG A N 1
ATOM 867 C CA . ARG A 1 109 ? -15.121 -9.032 -11.958 1.00 46.75 109 ARG A CA 1
ATOM 868 C C . ARG A 1 109 ? -13.949 -10.002 -12.036 1.00 46.75 109 ARG A C 1
ATOM 870 O O . ARG A 1 109 ? -12.822 -9.624 -12.315 1.00 46.75 109 ARG A O 1
ATOM 877 N N . ALA A 1 110 ? -14.250 -11.275 -11.797 1.00 46.53 110 ALA A N 1
ATOM 878 C CA . ALA A 1 110 ? -13.418 -12.365 -12.278 1.00 46.53 110 ALA A CA 1
ATOM 879 C C . ALA A 1 110 ? -13.412 -12.325 -13.820 1.00 46.53 110 ALA A C 1
ATOM 881 O O . ALA A 1 110 ? -14.450 -12.529 -14.447 1.00 46.53 110 ALA A O 1
ATOM 882 N N . GLY A 1 111 ? -12.263 -12.017 -14.423 1.00 33.81 111 GLY A N 1
ATOM 883 C CA . GLY A 1 111 ? -12.037 -12.099 -15.869 1.00 33.81 111 GLY A CA 1
ATOM 884 C C . GLY A 1 111 ? -10.739 -11.390 -16.291 1.00 33.81 111 GLY A C 1
ATOM 885 O O . GLY A 1 111 ? -10.506 -10.273 -15.832 1.00 33.81 111 GLY A O 1
ATOM 886 N N . PRO A 1 112 ? -9.883 -11.990 -17.145 1.00 46.53 112 PRO A N 1
ATOM 887 C CA . PRO A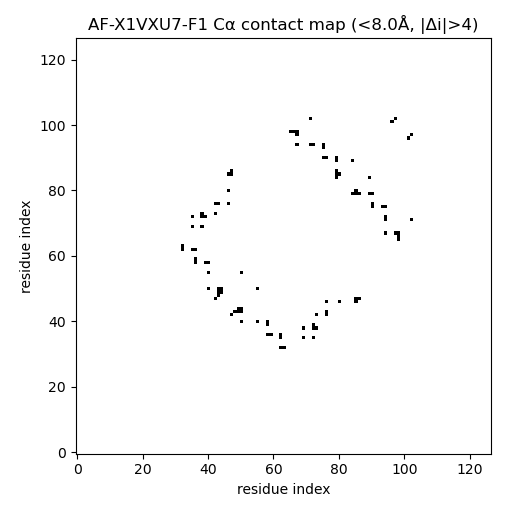 1 112 ? -8.552 -11.467 -17.449 1.00 46.53 112 PRO A CA 1
ATOM 888 C C . PRO A 1 112 ? -8.650 -10.284 -18.424 1.00 46.53 112 PRO A C 1
ATOM 890 O O . PRO A 1 112 ? -8.628 -10.442 -19.645 1.00 46.53 112 PRO A O 1
ATOM 893 N N . GLY A 1 113 ? -8.791 -9.080 -17.875 1.00 36.97 113 GLY A N 1
ATOM 894 C CA . GLY A 1 113 ? -8.803 -7.825 -18.618 1.00 36.97 113 GLY A CA 1
ATOM 895 C C . GLY A 1 113 ? -7.425 -7.177 -18.615 1.00 36.97 113 GLY A C 1
ATOM 896 O O . GLY A 1 113 ? -7.025 -6.567 -17.631 1.00 36.97 113 GLY A O 1
ATOM 897 N N . ARG A 1 114 ? -6.713 -7.328 -19.732 1.00 46.22 114 ARG A N 1
ATOM 898 C CA . ARG A 1 114 ? -5.457 -6.650 -20.078 1.00 46.22 114 ARG A CA 1
ATOM 899 C C . ARG A 1 114 ? -5.452 -5.159 -19.712 1.00 46.22 114 ARG A C 1
ATOM 901 O O . ARG A 1 114 ? -6.466 -4.477 -19.823 1.00 46.22 114 ARG A O 1
ATOM 908 N N . GLY A 1 115 ? -4.260 -4.693 -19.339 1.00 48.19 115 GLY A N 1
ATOM 909 C CA . GLY A 1 115 ? -3.963 -3.355 -18.843 1.00 48.19 115 GLY A CA 1
ATOM 910 C C . GLY A 1 115 ? -4.575 -2.200 -19.634 1.00 48.19 115 GLY A C 1
ATOM 911 O O . GLY A 1 115 ? -4.554 -2.171 -20.862 1.00 48.19 115 GLY A O 1
ATOM 912 N N . ALA A 1 116 ? -5.034 -1.204 -18.884 1.00 44.00 116 ALA A N 1
ATOM 913 C CA . ALA A 1 116 ? -5.281 0.140 -19.371 1.00 44.00 116 ALA A CA 1
ATOM 914 C C . ALA A 1 116 ? -4.364 1.087 -18.589 1.00 44.00 116 ALA A C 1
ATOM 916 O O . ALA A 1 116 ? -4.733 1.656 -17.565 1.00 44.00 116 ALA A O 1
ATOM 917 N N . THR A 1 117 ? -3.127 1.219 -19.063 1.00 42.34 117 THR A N 1
ATOM 918 C CA . THR A 1 117 ? -2.262 2.351 -18.732 1.00 42.34 117 THR A CA 1
ATOM 919 C C . THR A 1 117 ? -2.903 3.614 -19.301 1.00 42.34 117 THR A C 1
ATOM 92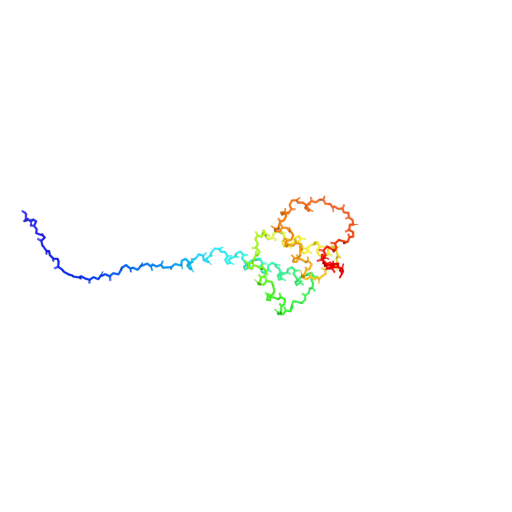1 O O . THR A 1 117 ? -2.737 3.916 -20.480 1.00 42.34 117 THR A O 1
ATOM 924 N N . ALA A 1 118 ? -3.642 4.357 -18.481 1.00 42.66 118 ALA A N 1
ATOM 925 C CA . ALA A 1 118 ? -4.036 5.728 -18.788 1.00 42.66 118 ALA A CA 1
ATOM 926 C C . ALA A 1 118 ? -3.003 6.695 -18.188 1.00 42.66 118 ALA A C 1
ATOM 928 O O . ALA A 1 118 ? -3.299 7.461 -17.278 1.00 42.66 118 ALA A O 1
ATOM 929 N N . HIS A 1 119 ? -1.769 6.647 -18.694 1.00 43.44 119 HIS A N 1
ATOM 930 C CA . HIS A 1 119 ? -0.856 7.778 -18.561 1.00 43.44 119 HIS A CA 1
ATOM 931 C C . HIS A 1 119 ? -1.192 8.722 -19.719 1.00 43.44 119 HIS A C 1
ATOM 933 O O . HIS A 1 119 ? -0.743 8.519 -20.845 1.00 43.44 119 HIS A O 1
ATOM 939 N N . LYS A 1 120 ? -2.077 9.695 -19.474 1.00 41.75 120 LYS A N 1
ATOM 940 C CA . LYS A 1 120 ? -2.266 10.816 -20.398 1.00 41.75 120 LYS A CA 1
ATOM 941 C C . LYS A 1 120 ? -0.966 11.621 -20.392 1.00 41.75 120 LYS A C 1
ATOM 943 O O . LYS A 1 120 ? -0.715 12.366 -19.454 1.00 41.75 120 LYS A O 1
ATOM 948 N N . GLN A 1 121 ? -0.131 11.415 -21.403 1.00 44.59 121 GLN A N 1
ATOM 949 C CA . GLN A 1 121 ? 0.801 12.438 -21.862 1.00 44.59 121 GLN A CA 1
ATOM 950 C C . GLN A 1 121 ? 0.077 13.202 -22.964 1.00 44.59 121 GLN A C 1
ATOM 952 O O . GLN A 1 121 ? -0.292 12.620 -23.984 1.00 44.59 121 GLN A O 1
ATOM 957 N N . ASP A 1 122 ? -0.191 14.478 -22.714 1.00 43.22 122 ASP A N 1
ATOM 958 C CA . ASP A 1 122 ? -0.727 15.408 -23.699 1.00 43.22 122 ASP A CA 1
ATOM 959 C C . ASP A 1 122 ? 0.302 15.633 -24.823 1.00 43.22 122 ASP A C 1
ATOM 961 O O . ASP A 1 122 ? 1.427 16.050 -24.536 1.00 43.22 122 ASP A O 1
ATOM 965 N N . PRO A 1 123 ? -0.038 15.433 -26.109 1.00 44.06 123 PRO A N 1
ATOM 966 C CA . PRO A 1 123 ? 0.716 16.044 -27.187 1.00 44.06 123 PRO A CA 1
ATOM 967 C C . PRO A 1 123 ? 0.147 17.446 -27.424 1.00 44.06 123 PRO A C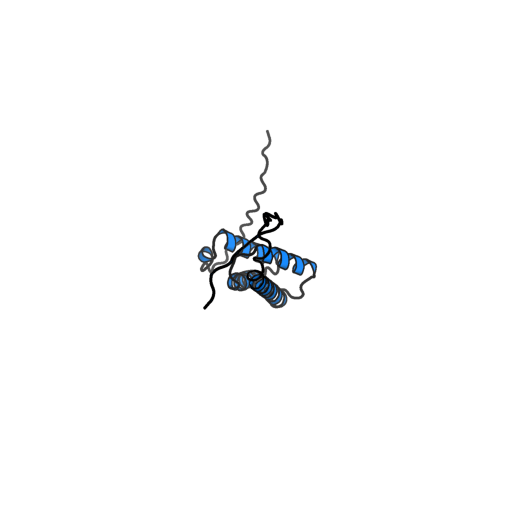 1
ATOM 969 O O . PRO A 1 123 ? -0.927 17.609 -28.004 1.00 44.06 123 PRO A O 1
ATOM 972 N N . HIS A 1 124 ? 0.876 18.464 -26.964 1.00 37.50 124 HIS A N 1
ATOM 973 C CA . HIS A 1 124 ? 0.676 19.847 -27.390 1.00 37.50 124 HIS A CA 1
ATOM 974 C C . HIS A 1 124 ? 0.795 19.896 -28.919 1.00 37.50 124 HIS A C 1
ATOM 976 O O . HIS A 1 124 ? 1.885 19.771 -29.480 1.00 37.50 124 HIS A O 1
ATOM 982 N N . ALA A 1 125 ? -0.356 20.005 -29.581 1.00 37.06 125 ALA A N 1
ATOM 983 C CA . ALA A 1 125 ? -0.470 20.076 -31.023 1.00 37.06 125 ALA A CA 1
ATOM 984 C C . ALA A 1 125 ? 0.297 21.288 -31.563 1.00 37.06 125 ALA A C 1
ATOM 986 O O . ALA A 1 125 ? 0.294 22.374 -30.981 1.00 37.06 125 ALA A O 1
ATOM 987 N N . ALA A 1 126 ? 0.967 21.045 -32.682 1.00 39.44 126 ALA A N 1
ATOM 988 C CA . ALA A 1 126 ? 1.589 22.045 -33.520 1.00 39.44 126 ALA A CA 1
ATOM 989 C C . ALA A 1 126 ? 0.564 23.080 -34.012 1.00 39.44 126 ALA A C 1
ATOM 991 O O . ALA A 1 126 ? -0.573 22.729 -34.340 1.00 39.44 126 ALA A O 1
ATOM 992 N N . ALA A 1 127 ? 1.020 24.325 -34.112 1.00 48.00 127 ALA A N 1
ATOM 993 C CA . ALA A 1 127 ? 0.494 25.353 -34.998 1.00 48.00 127 ALA A CA 1
ATOM 994 C C . ALA A 1 127 ? 1.690 26.037 -35.667 1.00 48.00 127 ALA A C 1
ATOM 996 O O . ALA A 1 127 ? 2.699 26.250 -34.953 1.00 48.00 127 ALA A O 1
#

Secondary structure (DSSP, 8-state):
-------------------------TTSSHHHHHHHHHHHHHHHHHHH-SPPHHHHHHHHHHHHH--S-HHHHHHHHHHHHHTT---HHHHHHHHHHHHHH-GGGTTT--S----------------

Radius of gyration: 27.42 Å; Cα contacts (8 Å, |Δi|>4): 52; chains: 1; bounding box: 36×57×102 Å

Sequence (127 aa):
LHPLTTPTTVKDIEAEVEVEGNALRNGVTSVTAEAVLAEIANLHEENFGIMTPILSEKFKDFVKNYRGPIDWIKEAFAEAVSNNVRKWAYVEAILDRWQQEGREKHGRRAGPGRGATAHKQDPHAAA

pLDDT: mean 72.7, std 21.91, range [33.81, 95.0]

Solvent-accessible surface area (backbone atoms only — not comparable to full-atom values): 8552 Å² total; per-residue (Å²): 136,85,81,95,79,86,84,82,91,89,79,89,81,89,72,90,72,84,78,76,75,95,81,80,80,67,80,71,60,51,64,57,35,54,52,48,43,52,49,52,50,52,54,39,41,75,76,65,36,91,81,52,74,73,55,54,51,50,44,57,58,48,40,75,70,58,82,70,65,68,67,56,54,59,48,29,49,51,52,25,57,76,70,70,46,84,42,67,74,56,33,50,52,48,50,52,47,33,67,73,72,44,62,77,83,66,74,84,70,91,68,99,73,77,86,81,86,81,77,85,75,82,78,84,75,89,129

InterPro domains:
  IPR006343 DnaB/C, C-terminal domain [PF07261] (44-102)
  IPR006343 DnaB/C, C-terminal domain [TIGR01446] (43-102)
  IPR034829 DnaD-like domain superfamily [G3DSA:1.10.10.630] (38-106)
  IPR034829 DnaD-like domain superfamily [SSF158499] (43-102)
  IPR053162 DnaD [PTHR37293] (37-104)

Foldseek 3Di:
DDDDDDDDDDDDDDDPPPDDDDDPPPPPLVVQLVVLLVLLVVLLCVQVNDDDPVVSVVSSVLSVVQDDDSVLLVVLSVVCNVVVNSDVVSSSVSRVCCVVPPPPVPPDDDDDDDDDPPPDDDDPDDD

Organism: NCBI:txid412755

Mean predicted aligned error: 15.61 Å